Protein AF-A0AAN3ZMI5-F1 (afdb_monomer_lite)

Organism: Shigella dysenteriae (NCBI:txid622)

Structure (mmCIF, N/CA/C/O backbone):
data_AF-A0AAN3ZMI5-F1
#
_entry.id   AF-A0AAN3ZMI5-F1
#
loop_
_atom_site.group_PDB
_atom_site.id
_atom_site.type_symbol
_atom_site.label_atom_id
_atom_site.label_alt_id
_atom_site.label_comp_id
_atom_site.label_asym_id
_atom_site.label_entity_id
_atom_site.label_seq_id
_atom_site.pdbx_PDB_ins_code
_atom_site.Cartn_x
_atom_site.Cartn_y
_atom_site.Cartn_z
_atom_site.occupancy
_atom_site.B_iso_or_equiv
_atom_site.auth_seq_id
_atom_site.auth_comp_id
_atom_site.auth_asym_id
_atom_site.auth_atom_id
_atom_site.pdbx_PDB_model_num
ATOM 1 N N . MET A 1 1 ? 17.326 5.528 3.005 1.00 59.72 1 MET A N 1
ATOM 2 C CA . MET A 1 1 ? 15.950 6.052 3.114 1.00 59.72 1 MET A CA 1
ATOM 3 C C . MET A 1 1 ? 15.301 5.312 4.265 1.00 59.72 1 MET A C 1
ATOM 5 O O . MET A 1 1 ? 15.130 4.108 4.164 1.00 59.72 1 MET A O 1
ATOM 9 N N . GLU A 1 2 ? 15.054 5.985 5.385 1.00 82.25 2 GLU A N 1
ATOM 10 C CA . GLU A 1 2 ? 14.449 5.343 6.555 1.00 82.25 2 GLU A CA 1
ATOM 11 C C . GLU A 1 2 ? 12.997 4.983 6.209 1.00 82.25 2 GLU A C 1
ATOM 13 O O . GLU A 1 2 ? 12.160 5.882 6.140 1.00 82.25 2 GLU A O 1
ATOM 18 N N . LEU A 1 3 ? 12.687 3.701 5.976 1.00 86.06 3 LEU A N 1
ATOM 19 C CA . LEU A 1 3 ? 11.324 3.213 5.685 1.00 86.06 3 LEU A CA 1
ATOM 20 C C . LEU A 1 3 ? 10.296 3.788 6.673 1.00 86.06 3 LEU A C 1
ATOM 22 O O . LEU A 1 3 ? 9.190 4.160 6.296 1.00 86.06 3 LEU A O 1
ATOM 26 N N . LYS A 1 4 ? 10.710 3.955 7.931 1.00 89.62 4 LYS A N 1
ATOM 27 C CA . LYS A 1 4 ? 9.925 4.581 8.992 1.00 89.62 4 LYS A CA 1
ATOM 28 C C . LYS A 1 4 ? 9.449 6.000 8.651 1.00 89.62 4 LYS A C 1
ATOM 30 O O . LYS A 1 4 ? 8.286 6.304 8.877 1.00 89.62 4 LYS A O 1
ATOM 35 N N . LYS A 1 5 ? 10.301 6.844 8.057 1.00 93.00 5 LYS A N 1
ATOM 36 C CA . LYS A 1 5 ? 9.928 8.215 7.657 1.00 93.00 5 LYS A CA 1
ATOM 37 C C . LYS A 1 5 ? 8.906 8.220 6.52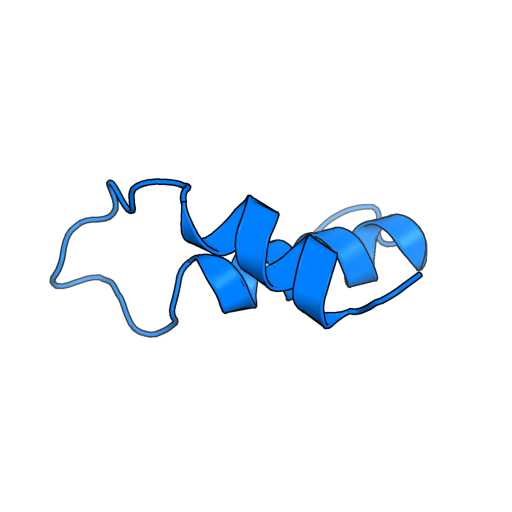2 1.00 93.00 5 LYS A C 1
ATOM 39 O O . LYS A 1 5 ? 8.006 9.052 6.510 1.00 93.00 5 LYS A O 1
ATOM 44 N N . LEU A 1 6 ? 9.036 7.285 5.577 1.00 92.12 6 LEU A N 1
ATOM 45 C CA . LEU A 1 6 ? 8.046 7.111 4.514 1.00 92.12 6 LEU A CA 1
ATOM 46 C C . LEU A 1 6 ? 6.702 6.669 5.102 1.00 92.12 6 LEU A C 1
ATOM 48 O O . LEU A 1 6 ? 5.674 7.255 4.776 1.00 92.12 6 LEU A O 1
ATOM 52 N N . MET A 1 7 ? 6.722 5.697 6.019 1.00 93.56 7 MET A N 1
ATOM 53 C CA . MET A 1 7 ? 5.524 5.232 6.720 1.00 93.56 7 MET A CA 1
ATOM 54 C C . MET A 1 7 ? 4.848 6.352 7.515 1.00 93.56 7 MET A C 1
ATOM 56 O O . MET A 1 7 ? 3.631 6.493 7.441 1.00 93.56 7 MET A O 1
ATOM 60 N N . GLU A 1 8 ? 5.613 7.177 8.233 1.00 94.38 8 GLU A N 1
ATOM 61 C CA . GLU A 1 8 ? 5.094 8.352 8.946 1.00 94.38 8 GLU A CA 1
ATOM 62 C C . GLU A 1 8 ? 4.412 9.339 7.985 1.00 94.38 8 GLU A C 1
ATOM 64 O O . GLU A 1 8 ? 3.326 9.831 8.281 1.00 94.38 8 GLU A O 1
ATOM 69 N N . HIS A 1 9 ? 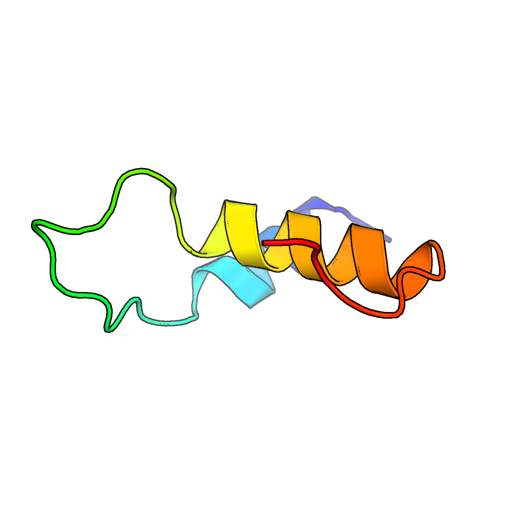5.001 9.575 6.809 1.00 93.62 9 HIS A N 1
ATOM 70 C CA . HIS A 1 9 ? 4.452 10.497 5.816 1.00 93.62 9 HIS A CA 1
ATOM 71 C C . HIS A 1 9 ? 3.174 9.988 5.136 1.00 93.62 9 HIS A C 1
ATOM 73 O O . HIS A 1 9 ? 2.279 10.779 4.859 1.00 93.62 9 HIS A O 1
ATOM 79 N N . ILE A 1 10 ? 3.050 8.686 4.868 1.00 95.25 10 ILE A N 1
ATOM 80 C CA . ILE A 1 10 ? 1.830 8.149 4.237 1.00 95.25 10 ILE A CA 1
ATOM 81 C C . ILE A 1 10 ? 0.722 7.855 5.255 1.00 95.25 10 ILE A C 1
ATOM 83 O O . ILE A 1 10 ? -0.452 7.879 4.901 1.00 95.25 10 ILE A O 1
ATOM 87 N N . SER A 1 11 ? 1.066 7.618 6.526 1.00 94.62 11 SER A N 1
ATOM 88 C CA . SER A 1 11 ? 0.080 7.315 7.578 1.00 94.62 11 SER A CA 1
ATOM 89 C C . SER A 1 11 ? -0.777 8.519 7.979 1.00 94.62 11 SER A C 1
ATOM 91 O O . SER A 1 11 ? -1.829 8.331 8.582 1.00 94.62 11 SER A O 1
ATOM 93 N N . ILE A 1 12 ? -0.354 9.748 7.658 1.00 96.25 12 ILE A N 1
ATOM 94 C CA . ILE A 1 12 ? -1.156 10.960 7.901 1.00 96.25 12 ILE A CA 1
ATOM 95 C C . ILE A 1 12 ? -2.266 11.161 6.861 1.00 96.25 12 ILE A C 1
ATOM 97 O O . ILE A 1 12 ? -3.109 12.040 7.038 1.00 96.25 12 ILE A O 1
ATOM 101 N N . ILE A 1 13 ? -2.264 10.386 5.771 1.00 96.25 13 ILE A N 1
ATOM 102 C CA . ILE A 1 13 ? -3.251 10.520 4.702 1.00 96.25 13 ILE A CA 1
ATOM 103 C C . ILE A 1 13 ? -4.585 9.941 5.197 1.00 96.25 13 ILE A C 1
ATOM 105 O O . ILE A 1 13 ? -4.643 8.758 5.543 1.00 96.25 13 ILE A O 1
ATOM 109 N N . PRO A 1 14 ? -5.661 10.747 5.239 1.00 95.75 14 PRO A N 1
ATOM 110 C CA . PRO A 1 14 ? -6.964 10.271 5.680 1.00 95.75 14 PRO A CA 1
ATOM 111 C C . PRO A 1 14 ? -7.536 9.228 4.715 1.00 95.75 14 PRO A C 1
ATOM 113 O O . PRO A 1 14 ? -7.451 9.362 3.493 1.00 95.75 14 PRO A O 1
ATOM 116 N N . ASP A 1 15 ? -8.163 8.197 5.280 1.00 96.00 15 ASP A N 1
ATOM 117 C CA . ASP A 1 15 ? -8.822 7.140 4.521 1.00 96.00 15 ASP A CA 1
ATOM 118 C C . ASP A 1 15 ? -10.300 7.471 4.297 1.00 96.00 15 ASP A C 1
ATOM 120 O O . ASP A 1 15 ? -11.127 7.359 5.200 1.00 96.00 15 ASP A O 1
ATOM 124 N N . TYR A 1 16 ? -10.624 7.901 3.077 1.00 95.81 16 TYR A N 1
ATOM 125 C CA . TYR A 1 16 ? -11.985 8.259 2.667 1.00 95.81 16 TYR A CA 1
ATOM 126 C C . TYR A 1 16 ? -12.785 7.082 2.090 1.00 95.81 16 TYR A C 1
ATOM 128 O O . TYR A 1 16 ? -13.894 7.278 1.585 1.00 95.81 16 TYR A O 1
ATOM 136 N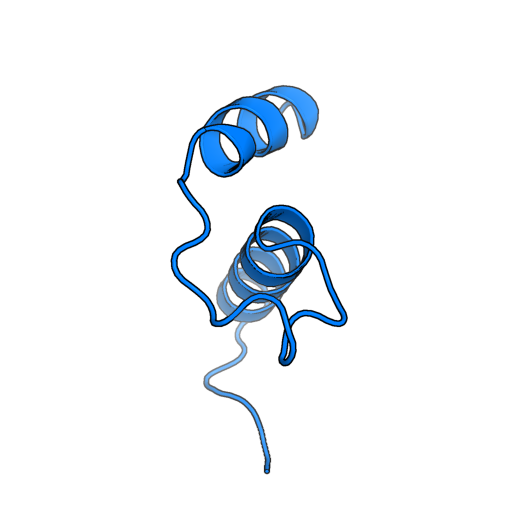 N . ARG A 1 17 ? -12.240 5.857 2.108 1.00 95.62 17 ARG A N 1
ATOM 137 C CA . ARG A 1 17 ? -12.943 4.680 1.582 1.00 95.62 17 ARG A CA 1
ATOM 138 C C . ARG A 1 17 ? -14.140 4.330 2.468 1.00 95.62 17 ARG A C 1
ATOM 140 O O . ARG A 1 17 ? -14.160 4.577 3.670 1.00 95.62 17 ARG A O 1
ATOM 147 N N . GLN A 1 18 ? -15.160 3.725 1.862 1.00 97.00 18 GLN A N 1
ATOM 148 C CA . GLN A 1 18 ? -16.333 3.250 2.596 1.00 97.00 18 GLN A CA 1
ATOM 149 C C . GLN A 1 18 ? -15.899 2.185 3.606 1.00 97.00 18 GLN A C 1
ATOM 151 O O . GLN A 1 18 ? -15.325 1.181 3.199 1.00 97.00 18 GLN A O 1
ATOM 156 N N . THR A 1 19 ? -16.203 2.364 4.894 1.00 91.75 19 THR A N 1
ATOM 157 C CA . THR A 1 19 ? -15.696 1.502 5.979 1.00 91.75 19 THR A CA 1
ATOM 158 C C . THR A 1 19 ? -16.011 0.017 5.774 1.00 91.75 19 THR A C 1
ATOM 160 O O . THR A 1 19 ? -15.196 -0.834 6.105 1.00 91.75 19 THR A O 1
ATOM 163 N N . TRP A 1 20 ? -17.154 -0.311 5.163 1.00 93.50 20 TRP A N 1
ATOM 164 C CA . TRP A 1 20 ? -17.543 -1.693 4.845 1.00 93.50 20 TRP A CA 1
ATOM 165 C C . TRP A 1 20 ? -16.848 -2.284 3.602 1.00 93.50 20 TRP A C 1
ATOM 167 O O . TRP A 1 20 ? -17.103 -3.432 3.256 1.00 93.50 20 TRP A O 1
ATOM 177 N N . LYS A 1 21 ? -16.004 -1.514 2.904 1.00 92.75 21 LYS A N 1
ATOM 178 C CA . LYS A 1 21 ? -15.185 -1.946 1.753 1.00 92.75 21 LYS A CA 1
ATOM 179 C C . LYS A 1 21 ? -13.681 -1.898 2.054 1.00 92.75 21 LYS A C 1
ATOM 181 O O . LYS A 1 21 ? -12.874 -1.883 1.128 1.00 92.75 21 LYS A O 1
ATOM 186 N N . VAL A 1 22 ? -13.291 -1.807 3.327 1.00 94.69 22 VAL A N 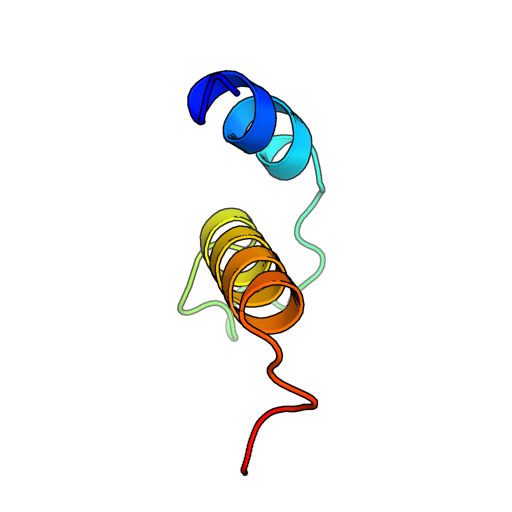1
ATOM 187 C CA . VAL A 1 22 ? -11.880 -1.745 3.731 1.00 94.69 22 VAL A CA 1
ATOM 188 C C . VAL A 1 22 ? -11.425 -3.112 4.234 1.00 94.69 22 VAL A C 1
ATOM 190 O O . VAL A 1 22 ? -11.726 -3.491 5.360 1.00 94.69 22 VAL A O 1
ATOM 193 N N . GLU A 1 23 ? -10.667 -3.829 3.404 1.00 95.38 23 GLU A N 1
ATOM 194 C CA . GLU A 1 23 ? -9.982 -5.075 3.791 1.00 95.38 23 GLU A CA 1
ATOM 195 C C . GLU A 1 23 ? -8.517 -4.831 4.191 1.00 95.38 23 GLU A C 1
ATOM 197 O O . GLU A 1 23 ? -7.985 -5.467 5.099 1.00 95.38 23 GLU A O 1
ATOM 202 N N . HIS A 1 24 ? -7.875 -3.840 3.564 1.00 95.19 24 HIS A N 1
ATOM 203 C CA . HIS A 1 24 ? -6.475 -3.485 3.798 1.00 95.19 24 HIS A CA 1
ATOM 204 C C . HIS A 1 24 ? -6.326 -2.016 4.188 1.00 95.19 24 HIS A C 1
ATOM 206 O O . HIS A 1 24 ? -7.065 -1.152 3.696 1.00 95.19 24 HIS A O 1
ATOM 212 N N . LYS A 1 25 ? -5.339 -1.709 5.037 1.00 94.12 25 LYS A N 1
ATOM 213 C CA . LYS A 1 25 ? -5.021 -0.330 5.430 1.00 94.12 25 LYS A CA 1
ATOM 214 C C . LYS A 1 25 ? -4.567 0.479 4.220 1.00 94.12 25 LYS A C 1
ATOM 216 O O . LYS A 1 25 ? -3.845 -0.023 3.362 1.00 94.12 25 LYS A O 1
ATOM 221 N N . LEU A 1 26 ? -4.941 1.757 4.191 1.00 96.25 26 LEU A N 1
ATOM 222 C CA . LEU A 1 26 ? -4.540 2.660 3.114 1.00 96.25 26 LEU A CA 1
ATOM 223 C C . LEU A 1 26 ? -3.012 2.777 3.009 1.00 96.25 26 LEU A C 1
ATOM 225 O O . LEU A 1 26 ? -2.476 2.746 1.908 1.00 96.25 26 LEU A O 1
ATOM 229 N N . SER A 1 27 ? -2.309 2.832 4.145 1.00 95.50 27 SER A N 1
ATOM 230 C CA . SER A 1 27 ? -0.841 2.877 4.198 1.00 95.50 27 SER A CA 1
ATOM 231 C C . SER A 1 27 ? -0.183 1.710 3.463 1.00 95.50 27 SER A C 1
ATOM 233 O O . SER A 1 27 ? 0.804 1.906 2.759 1.00 95.50 27 SER A O 1
ATOM 235 N N . ASP A 1 28 ? -0.743 0.509 3.600 1.00 94.62 28 ASP A N 1
ATOM 236 C CA . ASP A 1 28 ? -0.160 -0.712 3.045 1.00 94.62 28 ASP A CA 1
ATOM 237 C C . ASP A 1 28 ? -0.348 -0.738 1.522 1.00 94.62 28 ASP A C 1
ATOM 239 O O . ASP A 1 28 ? 0.579 -1.063 0.783 1.00 94.62 28 ASP A O 1
ATOM 243 N N . ILE A 1 29 ? -1.514 -0.288 1.044 1.00 95.81 29 ILE A N 1
ATOM 244 C CA . ILE A 1 29 ? -1.809 -0.135 -0.389 1.00 95.81 29 ILE A CA 1
ATOM 245 C C . ILE A 1 29 ? -0.917 0.936 -1.026 1.00 95.81 29 ILE A C 1
ATOM 247 O O . ILE A 1 29 ? -0.380 0.727 -2.115 1.00 95.81 29 ILE A O 1
ATOM 251 N N . LEU A 1 30 ? -0.737 2.081 -0.361 1.00 95.75 30 LEU A N 1
ATOM 252 C CA . LEU A 1 30 ? 0.125 3.156 -0.855 1.00 95.75 30 LEU A CA 1
ATOM 253 C C . LEU A 1 30 ? 1.585 2.704 -0.929 1.00 95.75 30 LEU A C 1
ATOM 255 O O . LEU A 1 30 ? 2.244 2.950 -1.938 1.00 95.75 30 LEU A O 1
ATOM 259 N N . LEU A 1 31 ? 2.076 2.005 0.099 1.00 95.06 31 LEU A N 1
ATOM 260 C CA . LEU A 1 31 ? 3.424 1.442 0.097 1.00 95.06 31 LEU A CA 1
ATOM 261 C C . LEU A 1 31 ? 3.607 0.457 -1.064 1.00 95.06 31 LEU A C 1
ATOM 263 O O . LEU A 1 31 ? 4.565 0.590 -1.824 1.00 95.06 31 LEU A O 1
ATOM 267 N N . LEU A 1 32 ? 2.672 -0.484 -1.230 1.00 95.31 32 LEU A N 1
ATOM 268 C CA . LEU A 1 32 ? 2.690 -1.457 -2.321 1.00 95.31 32 LEU A CA 1
ATOM 269 C C . LEU A 1 32 ? 2.710 -0.767 -3.690 1.00 95.31 32 LEU A C 1
ATOM 271 O O . LEU A 1 32 ? 3.527 -1.115 -4.537 1.00 95.31 32 LEU A O 1
ATOM 275 N N . THR A 1 33 ? 1.859 0.240 -3.884 1.00 95.62 33 THR A N 1
ATOM 276 C CA . THR A 1 33 ? 1.770 0.999 -5.140 1.00 95.62 33 THR A CA 1
ATOM 277 C C . THR A 1 33 ? 3.074 1.732 -5.447 1.00 95.62 33 THR A C 1
ATOM 279 O O . THR A 1 33 ? 3.568 1.660 -6.569 1.00 95.62 33 THR A O 1
ATOM 282 N N . ILE A 1 34 ? 3.682 2.389 -4.454 1.00 94.88 34 ILE A N 1
ATOM 283 C CA . ILE A 1 34 ? 4.978 3.064 -4.618 1.00 94.88 34 ILE A CA 1
ATOM 284 C C . ILE A 1 34 ? 6.066 2.050 -4.988 1.00 94.88 34 ILE A C 1
ATOM 286 O O . ILE A 1 34 ? 6.835 2.287 -5.920 1.00 94.88 34 ILE A O 1
ATOM 290 N N . CYS A 1 35 ? 6.120 0.910 -4.293 1.00 94.81 35 CYS A N 1
ATOM 291 C CA . CYS A 1 35 ? 7.064 -0.160 -4.602 1.00 94.81 35 CYS A CA 1
ATOM 292 C C . CYS A 1 35 ? 6.864 -0.710 -6.021 1.00 94.81 35 CYS A C 1
ATOM 294 O O . CYS A 1 35 ? 7.852 -0.885 -6.733 1.00 94.81 35 CYS A O 1
ATOM 296 N N . ALA A 1 36 ? 5.621 -0.942 -6.445 1.00 96.56 36 ALA A N 1
ATOM 297 C CA . ALA A 1 36 ? 5.294 -1.436 -7.781 1.00 96.56 36 ALA A CA 1
ATOM 298 C C . ALA A 1 36 ? 5.741 -0.449 -8.871 1.00 96.56 36 ALA A C 1
ATOM 300 O O . ALA A 1 36 ? 6.473 -0.836 -9.781 1.00 96.56 36 ALA A O 1
ATOM 301 N N . VAL A 1 37 ? 5.395 0.836 -8.733 1.00 96.56 37 VAL A N 1
ATOM 302 C CA . VAL A 1 37 ? 5.764 1.885 -9.700 1.00 96.56 37 VAL A CA 1
ATOM 303 C C . VAL A 1 37 ? 7.284 2.055 -9.788 1.00 96.56 37 VAL A C 1
ATOM 305 O O . VAL A 1 37 ? 7.832 2.107 -10.886 1.00 96.56 37 VAL A O 1
ATOM 308 N N . ILE A 1 38 ? 7.995 2.082 -8.654 1.00 96.06 38 ILE A N 1
ATOM 309 C CA . ILE A 1 38 ? 9.470 2.156 -8.645 1.00 96.06 38 ILE A CA 1
ATOM 310 C C . ILE A 1 38 ? 10.096 0.907 -9.283 1.00 96.06 38 ILE A C 1
ATOM 312 O O . ILE A 1 38 ? 11.147 1.001 -9.912 1.00 96.06 38 ILE A O 1
ATOM 316 N N . SER A 1 39 ?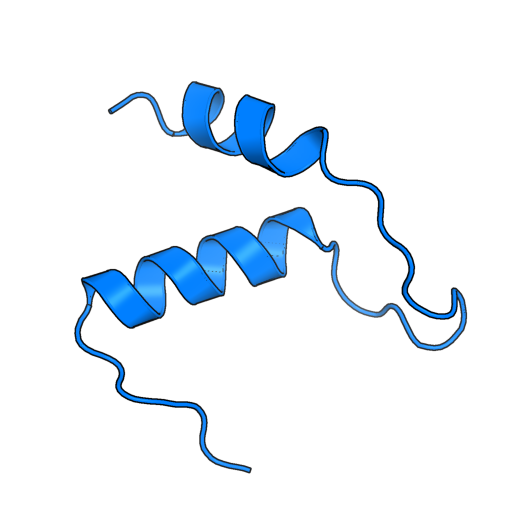 9.446 -0.250 -9.148 1.00 96.88 39 SER A N 1
ATOM 317 C CA . SER A 1 39 ? 9.888 -1.510 -9.758 1.00 96.88 39 SER A CA 1
ATOM 318 C C . SER A 1 39 ? 9.538 -1.624 -11.249 1.00 96.88 39 SER A C 1
ATOM 320 O O . SER A 1 39 ? 9.847 -2.644 -11.858 1.00 96.88 39 SER A O 1
ATOM 322 N N . GLY A 1 40 ? 8.924 -0.594 -11.845 1.00 97.31 40 GLY A N 1
ATOM 323 C CA . GLY A 1 40 ? 8.597 -0.543 -13.270 1.00 97.31 40 GLY A CA 1
ATOM 324 C C . GLY A 1 40 ? 7.228 -1.116 -13.640 1.00 97.31 40 GLY A C 1
ATOM 325 O O . GLY A 1 40 ? 6.998 -1.385 -14.814 1.00 97.31 40 GLY A O 1
ATOM 326 N N . ALA A 1 41 ? 6.320 -1.319 -12.680 1.00 96.75 41 ALA A N 1
ATOM 327 C CA . ALA A 1 41 ? 4.947 -1.699 -13.002 1.00 96.75 41 ALA A CA 1
ATOM 328 C C . ALA A 1 41 ? 4.211 -0.53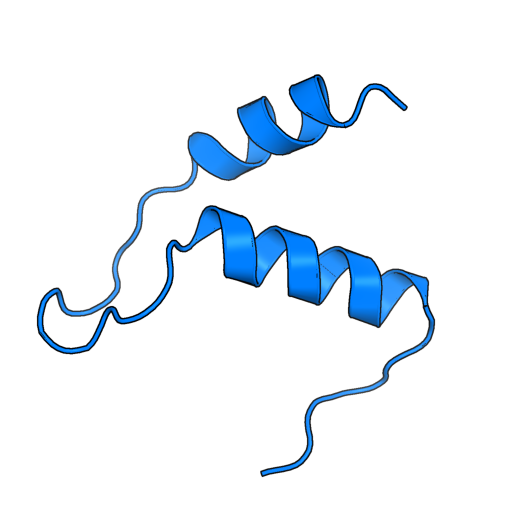3 -13.687 1.00 96.75 41 ALA A C 1
ATOM 330 O O . ALA A 1 41 ? 4.185 0.583 -13.165 1.00 96.75 41 ALA A O 1
ATOM 331 N N . GLU A 1 42 ? 3.584 -0.803 -14.833 1.00 94.12 42 GLU A N 1
ATOM 332 C CA . GLU A 1 42 ? 2.812 0.189 -15.602 1.00 94.12 42 GLU A CA 1
ATOM 333 C C . GLU A 1 42 ? 1.320 0.215 -15.227 1.00 94.12 42 GLU A C 1
ATOM 335 O O . GLU A 1 42 ? 0.584 1.112 -15.638 1.00 94.12 42 GLU A O 1
ATOM 340 N N . GLY A 1 43 ? 0.863 -0.745 -14.423 1.00 91.19 43 GLY A N 1
ATOM 341 C CA . GLY A 1 43 ? -0.526 -0.859 -13.999 1.00 91.19 43 GLY A CA 1
ATOM 342 C C . GLY A 1 43 ? -0.783 -2.129 -13.197 1.00 91.19 43 GLY A C 1
ATOM 343 O O . GLY A 1 43 ? 0.145 -2.864 -12.858 1.00 91.19 43 GLY A O 1
ATOM 344 N N . TRP A 1 44 ? -2.058 -2.365 -12.903 1.00 89.88 44 TRP A N 1
ATOM 345 C CA . TRP A 1 44 ? -2.557 -3.603 -12.311 1.00 89.88 44 TRP A CA 1
ATOM 346 C C . TRP A 1 44 ? -3.410 -4.330 -13.348 1.00 89.88 44 TRP A C 1
ATOM 348 O O . TRP A 1 44 ? -4.103 -3.681 -14.133 1.00 89.88 44 TRP A O 1
ATOM 358 N N . GLU A 1 45 ? -3.333 -5.654 -13.359 1.00 87.56 45 GLU A N 1
ATOM 359 C CA . GLU A 1 45 ? -4.275 -6.497 -14.097 1.00 87.56 45 GLU A CA 1
ATOM 360 C C . GLU A 1 45 ? -5.561 -6.655 -13.267 1.00 87.56 45 GLU A C 1
ATOM 362 O O . GLU A 1 45 ? -5.502 -6.595 -12.034 1.00 87.56 45 GLU A O 1
ATOM 367 N N . ASP A 1 46 ? -6.701 -6.808 -13.946 1.00 82.38 46 ASP A N 1
ATOM 368 C CA . ASP A 1 46 ? -8.015 -7.044 -13.323 1.00 82.38 46 ASP A CA 1
ATOM 369 C C . ASP A 1 46 ? -8.149 -8.463 -12.738 1.00 82.38 46 ASP A C 1
ATOM 371 O O . ASP A 1 46 ? -7.642 -9.427 -13.363 1.00 82.38 46 ASP A O 1
#

Sequence (46 aa):
MELKKLMEHISIIPDYRQTWKVEHKLSDILLLTICAVISGAEGWED

pLDDT: mean 93.11, std 6.03, range [59.72, 97.31]

InterPro domains:
  IPR032806 H repeat-associated protein, N-terminal [PF13808] (7-46)
  IPR051698 Transposase 11-like [PTHR30298] (2-46)

Foldseek 3Di:
DPVVVVLVVQVPDDDPDDPVPDPDDPSVVVVVVVVCVVVPNPDDDD

Secondary structure (DSSP, 8-state):
--HHHHHHHHHTS---S-GGG-SS-HHHHHHHHHHHHHTT------

Radius of gyration: 12.16 Å; chains: 1; bounding box: 34×18×25 Å